Protein AF-A0A2S4VKV4-F1 (afdb_monomer_lite)

Foldseek 3Di:
DVLVVLVVVVVPDDDDDDPVLVVDLCNQLVVLVVCCVSRVPVSVVSNCVSVPPPCPVVVVVVVVVVVVVVPPD

Organism: NCBI:txid27350

Structure (mmCIF, N/CA/C/O backbone):
data_AF-A0A2S4VKV4-F1
#
_entry.id   AF-A0A2S4VKV4-F1
#
loop_
_atom_site.group_PDB
_atom_site.id
_atom_site.type_symbol
_atom_site.label_atom_id
_atom_site.label_alt_id
_atom_site.label_comp_id
_atom_site.label_asym_id
_atom_site.label_entity_id
_atom_site.label_seq_id
_atom_site.pdbx_PDB_ins_code
_atom_site.Cartn_x
_atom_site.Cartn_y
_atom_site.Cartn_z
_atom_site.occupancy
_atom_site.B_iso_or_equiv
_atom_site.auth_seq_id
_atom_site.auth_comp_id
_atom_site.auth_asym_id
_atom_site.auth_atom_id
_atom_site.pdbx_PDB_model_num
ATOM 1 N N . MET A 1 1 ? -13.941 9.207 9.945 1.00 53.97 1 MET A N 1
ATOM 2 C CA . MET A 1 1 ? -13.250 8.828 11.197 1.00 53.97 1 MET A CA 1
ATOM 3 C C . MET A 1 1 ? -12.280 7.680 10.939 1.00 53.97 1 MET A C 1
ATOM 5 O O . MET A 1 1 ? -11.095 7.946 10.973 1.00 53.97 1 MET A O 1
ATOM 9 N N . ALA A 1 2 ? -12.731 6.496 10.504 1.00 62.41 2 ALA A N 1
ATOM 10 C CA . ALA A 1 2 ? -11.845 5.338 10.286 1.00 62.41 2 ALA A CA 1
ATOM 11 C C . ALA A 1 2 ? -10.648 5.556 9.325 1.00 62.41 2 ALA A C 1
ATOM 13 O O . ALA A 1 2 ? -9.551 5.090 9.611 1.00 62.41 2 ALA A O 1
ATOM 14 N N . GLN A 1 3 ? -10.819 6.289 8.215 1.00 64.25 3 GLN A N 1
ATOM 15 C CA . GLN A 1 3 ? -9.711 6.565 7.279 1.00 64.25 3 GLN A CA 1
ATOM 16 C C . GLN A 1 3 ? -8.638 7.494 7.872 1.00 64.25 3 GLN A C 1
ATOM 18 O O . GLN A 1 3 ? -7.453 7.321 7.606 1.00 64.25 3 GLN A O 1
ATOM 23 N N . ASP A 1 4 ? -9.042 8.464 8.694 1.00 75.12 4 ASP A N 1
ATOM 24 C CA . ASP A 1 4 ? -8.125 9.374 9.390 1.00 75.12 4 ASP A CA 1
ATOM 25 C C . ASP A 1 4 ? -7.260 8.617 10.405 1.00 75.12 4 ASP A C 1
ATOM 27 O O . ASP A 1 4 ? -6.073 8.902 10.563 1.00 75.12 4 ASP A O 1
ATOM 31 N N . ASP A 1 5 ? -7.851 7.624 11.071 1.00 82.06 5 ASP A N 1
ATOM 32 C CA . ASP A 1 5 ? -7.164 6.772 12.041 1.00 82.06 5 ASP A CA 1
ATOM 33 C C . ASP A 1 5 ? -6.151 5.846 11.349 1.00 82.06 5 ASP A C 1
ATOM 35 O O . ASP A 1 5 ? -5.027 5.680 11.827 1.00 82.06 5 ASP A O 1
ATOM 39 N N . GLU A 1 6 ? -6.505 5.323 10.172 1.00 83.69 6 GLU A N 1
ATOM 40 C CA . GLU A 1 6 ? -5.635 4.507 9.320 1.00 83.69 6 GLU A CA 1
ATOM 41 C C . GLU A 1 6 ? -4.411 5.301 8.823 1.00 83.69 6 GLU A C 1
ATOM 43 O O . GLU A 1 6 ? -3.274 4.832 8.920 1.00 83.69 6 GLU A O 1
ATOM 48 N N . ILE A 1 7 ? -4.623 6.542 8.366 1.00 84.19 7 ILE A N 1
ATOM 49 C CA . ILE A 1 7 ? -3.552 7.445 7.912 1.00 84.19 7 ILE A CA 1
ATOM 50 C C . ILE A 1 7 ? -2.620 7.809 9.071 1.00 84.19 7 ILE A C 1
ATOM 52 O O . ILE A 1 7 ? -1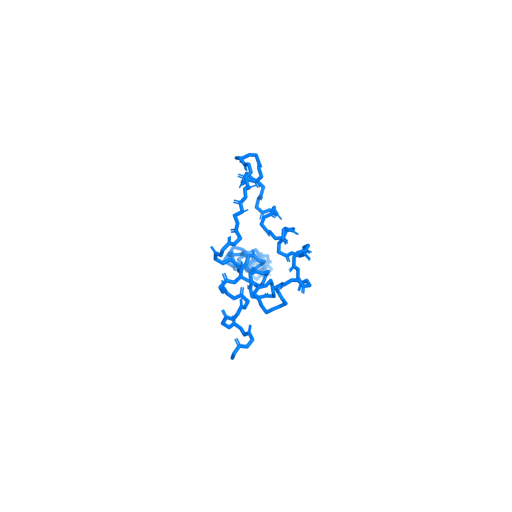.399 7.745 8.924 1.00 84.19 7 ILE A O 1
ATOM 56 N N . LYS A 1 8 ? -3.163 8.151 10.245 1.00 87.06 8 LYS A N 1
ATOM 57 C CA . LYS A 1 8 ? -2.353 8.451 11.439 1.00 87.06 8 LYS A CA 1
ATOM 58 C C . LYS A 1 8 ? -1.541 7.239 11.891 1.00 87.06 8 LYS A C 1
ATOM 60 O O . LYS A 1 8 ? -0.379 7.394 12.266 1.00 87.06 8 LYS A O 1
ATOM 65 N N . ALA A 1 9 ? -2.124 6.042 11.830 1.00 86.00 9 ALA A N 1
ATOM 66 C CA . ALA A 1 9 ? -1.431 4.799 12.146 1.00 86.00 9 ALA A CA 1
ATOM 67 C C . ALA A 1 9 ? -0.291 4.508 11.158 1.00 86.00 9 ALA A C 1
ATOM 69 O O . ALA A 1 9 ? 0.781 4.083 11.583 1.00 86.00 9 ALA A O 1
ATOM 70 N N . TYR A 1 10 ? -0.490 4.778 9.866 1.00 84.69 10 TYR A N 1
ATOM 71 C CA . TYR A 1 10 ? 0.559 4.653 8.855 1.00 84.69 10 TYR A CA 1
ATOM 72 C C . TYR A 1 10 ? 1.684 5.679 9.053 1.00 84.69 10 TYR A C 1
ATOM 74 O O . TYR A 1 10 ? 2.851 5.309 9.050 1.00 84.69 10 TYR A O 1
ATOM 82 N N .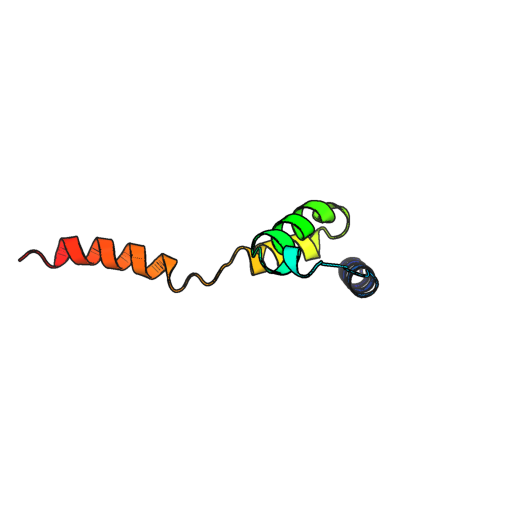 LEU A 1 11 ? 1.356 6.952 9.300 1.00 85.62 11 LEU A N 1
ATOM 83 C CA . LEU A 1 11 ? 2.354 8.010 9.521 1.00 85.62 11 LEU A CA 1
ATOM 84 C C . LEU A 1 11 ? 3.203 7.784 10.777 1.00 85.62 11 LEU A C 1
ATOM 86 O O . LEU A 1 11 ? 4.346 8.228 10.842 1.00 85.62 11 LEU A O 1
ATOM 90 N N . LYS A 1 12 ? 2.646 7.102 11.782 1.00 87.12 12 LYS A N 1
ATOM 91 C CA . LYS A 1 12 ? 3.372 6.708 12.992 1.00 87.12 12 LYS A CA 1
ATOM 92 C C . LYS A 1 12 ? 4.194 5.429 12.798 1.00 87.12 12 LYS A C 1
ATOM 94 O O . LYS A 1 12 ? 5.108 5.176 13.582 1.00 87.12 12 LYS A O 1
ATOM 99 N N . ALA A 1 13 ? 3.872 4.609 11.798 1.00 83.19 13 ALA A N 1
ATOM 100 C CA . ALA A 1 13 ? 4.607 3.388 11.521 1.00 83.19 13 ALA A CA 1
ATOM 101 C C . ALA A 1 13 ? 5.997 3.731 10.972 1.00 83.19 13 ALA A C 1
ATOM 103 O O . ALA A 1 13 ? 6.145 4.417 9.963 1.00 83.19 13 ALA A O 1
ATOM 104 N N . VAL A 1 14 ? 7.036 3.233 11.639 1.00 75.38 14 VAL A N 1
ATOM 105 C CA . VAL A 1 14 ? 8.412 3.366 11.160 1.00 75.38 14 VAL A CA 1
ATOM 106 C C . VAL A 1 14 ? 8.654 2.269 10.126 1.00 75.38 14 VAL A C 1
ATOM 108 O O . VAL A 1 14 ? 8.809 1.097 10.471 1.00 75.38 14 VAL A O 1
ATOM 111 N N . LEU A 1 15 ? 8.637 2.644 8.848 1.00 76.44 15 LEU A N 1
ATOM 112 C CA . LEU A 1 15 ? 8.897 1.733 7.738 1.00 76.44 15 LEU A CA 1
ATOM 113 C C . LEU A 1 15 ? 10.390 1.707 7.426 1.00 76.44 15 LEU A C 1
ATOM 115 O O . LEU A 1 15 ? 10.919 2.602 6.771 1.00 76.44 15 LEU A O 1
ATOM 119 N N . ASN A 1 16 ? 11.062 0.655 7.880 1.00 73.00 16 ASN A N 1
ATOM 120 C CA . ASN A 1 16 ? 12.468 0.428 7.573 1.00 73.00 16 ASN A CA 1
ATOM 121 C C . ASN A 1 16 ? 12.579 -0.439 6.318 1.00 73.00 16 ASN A C 1
ATOM 123 O O . ASN A 1 16 ? 12.672 -1.662 6.409 1.00 73.00 16 ASN A O 1
ATOM 127 N N . PHE A 1 17 ? 12.552 0.194 5.146 1.00 73.50 17 PHE A N 1
ATOM 128 C CA . PHE A 1 17 ? 12.990 -0.456 3.912 1.00 73.50 17 PHE A CA 1
ATOM 129 C C . PHE A 1 17 ? 14.516 -0.418 3.856 1.00 73.50 17 PHE A C 1
ATOM 131 O O . PHE A 1 17 ? 15.113 0.636 4.083 1.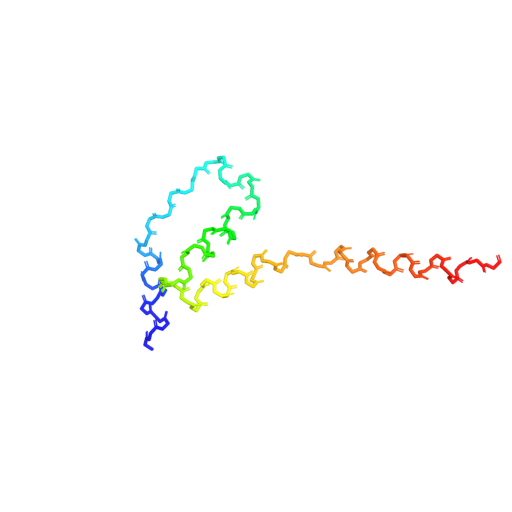00 73.50 17 PHE A O 1
ATOM 138 N N . LYS A 1 18 ? 15.159 -1.548 3.560 1.00 76.00 18 LYS A N 1
ATOM 139 C CA . LYS A 1 18 ? 16.595 -1.546 3.270 1.00 76.00 18 LYS A CA 1
ATOM 140 C C . LYS A 1 18 ? 16.833 -0.996 1.860 1.00 76.00 18 LYS A C 1
ATOM 142 O O . LYS A 1 18 ? 15.951 -1.050 1.007 1.00 76.00 18 LYS A O 1
ATOM 147 N N . GLU A 1 19 ? 18.035 -0.504 1.574 1.00 68.06 19 GLU A N 1
ATOM 148 C CA . GLU A 1 19 ? 18.389 -0.029 0.223 1.00 68.06 19 GLU A CA 1
ATOM 149 C C . GLU A 1 19 ? 18.199 -1.112 -0.856 1.00 68.06 19 GLU A C 1
ATOM 151 O O . GLU A 1 19 ? 17.740 -0.820 -1.958 1.00 68.06 19 GLU A O 1
ATOM 156 N N . GLU A 1 20 ? 18.462 -2.377 -0.513 1.00 68.44 20 GLU A N 1
ATOM 157 C CA . GLU A 1 20 ? 18.198 -3.546 -1.369 1.00 68.44 20 GLU A CA 1
ATOM 158 C C . GLU A 1 20 ? 16.701 -3.731 -1.687 1.00 68.44 20 GLU A C 1
ATOM 160 O O . GLU A 1 20 ? 16.338 -4.100 -2.805 1.00 68.44 20 GLU A O 1
ATOM 165 N N . ASP A 1 21 ? 15.819 -3.402 -0.740 1.00 66.88 21 ASP A N 1
ATOM 166 C CA . ASP A 1 21 ? 14.369 -3.516 -0.897 1.00 66.88 21 ASP A CA 1
ATOM 167 C C . ASP A 1 21 ? 13.830 -2.463 -1.872 1.00 66.88 21 ASP A C 1
ATOM 169 O O . ASP A 1 21 ? 12.890 -2.736 -2.622 1.00 66.88 21 ASP A O 1
ATOM 173 N N . LEU A 1 22 ? 14.453 -1.279 -1.906 1.00 66.56 22 LEU A N 1
ATOM 174 C CA . LEU A 1 22 ? 14.075 -0.166 -2.782 1.00 66.56 22 LEU A CA 1
ATOM 175 C C . LEU A 1 22 ? 14.476 -0.387 -4.248 1.00 66.56 22 LEU A C 1
ATOM 177 O O . LEU A 1 22 ? 13.842 0.176 -5.142 1.00 66.56 22 LEU A O 1
ATOM 181 N N . GLN A 1 23 ? 15.478 -1.233 -4.515 1.00 68.94 23 GLN A N 1
ATOM 182 C CA . GLN A 1 23 ? 15.894 -1.580 -5.883 1.00 68.94 23 GLN A CA 1
ATOM 183 C C . GLN A 1 23 ? 14.817 -2.374 -6.634 1.00 68.94 23 GLN A C 1
ATOM 185 O O . GLN A 1 23 ? 14.683 -2.295 -7.859 1.00 68.94 23 GLN A O 1
ATOM 190 N N . HIS A 1 24 ? 13.997 -3.127 -5.903 1.00 72.00 24 HIS A N 1
ATOM 191 C CA . HIS A 1 24 ? 12.926 -3.920 -6.478 1.00 72.00 24 HIS A CA 1
ATOM 192 C C . HIS A 1 24 ? 11.609 -3.140 -6.449 1.00 72.00 24 HIS A C 1
ATOM 194 O O . HIS A 1 24 ? 10.932 -3.048 -5.429 1.00 72.00 24 HIS A O 1
ATOM 200 N N . LYS A 1 25 ? 11.161 -2.669 -7.622 1.00 70.69 25 LYS A N 1
ATOM 201 C CA . LYS A 1 25 ? 9.858 -1.987 -7.802 1.00 70.69 25 LYS A CA 1
ATOM 202 C C . LYS A 1 25 ? 8.656 -2.778 -7.261 1.00 70.69 25 LYS A C 1
ATOM 204 O O . LYS A 1 25 ? 7.605 -2.207 -6.996 1.00 70.69 25 LYS A O 1
ATOM 209 N N . THR A 1 26 ? 8.800 -4.091 -7.086 1.00 75.94 26 THR A N 1
ATOM 210 C CA . THR A 1 26 ? 7.765 -4.963 -6.518 1.00 75.94 26 THR A CA 1
ATOM 211 C C . THR A 1 26 ? 7.703 -4.945 -4.990 1.00 75.94 26 THR A C 1
ATOM 213 O O . THR A 1 26 ? 6.701 -5.384 -4.432 1.00 75.94 26 THR A O 1
ATOM 216 N N . THR A 1 27 ? 8.751 -4.495 -4.298 1.00 79.25 27 THR A N 1
ATOM 217 C CA . THR A 1 27 ? 8.845 -4.563 -2.831 1.00 79.25 27 THR A CA 1
ATOM 218 C C . THR A 1 27 ? 7.819 -3.688 -2.122 1.00 79.25 27 THR A C 1
ATOM 220 O O . THR A 1 27 ? 7.135 -4.212 -1.240 1.00 79.25 27 THR A O 1
ATOM 223 N N . PRO A 1 28 ? 7.583 -2.427 -2.542 1.00 80.81 28 PRO A N 1
ATOM 224 C CA . PRO A 1 28 ? 6.512 -1.621 -1.960 1.00 80.81 28 PRO A CA 1
ATOM 225 C C . PRO A 1 28 ? 5.142 -2.284 -2.142 1.00 80.81 28 PRO A C 1
ATOM 227 O O . PRO A 1 28 ? 4.336 -2.334 -1.218 1.00 80.81 28 PRO A O 1
ATOM 230 N N . LEU A 1 29 ? 4.896 -2.875 -3.315 1.00 81.69 29 LEU A N 1
ATOM 231 C CA . LEU A 1 29 ? 3.624 -3.521 -3.643 1.00 81.69 29 LEU A CA 1
ATOM 232 C C . LEU A 1 29 ? 3.396 -4.804 -2.822 1.00 81.69 29 LEU A C 1
ATOM 234 O O . LEU A 1 29 ? 2.284 -5.059 -2.362 1.00 81.69 29 LEU A O 1
ATOM 238 N N . LYS A 1 30 ? 4.456 -5.583 -2.567 1.00 83.94 30 LYS A N 1
ATOM 239 C CA . LYS A 1 30 ? 4.415 -6.741 -1.658 1.00 83.94 30 LYS A CA 1
ATOM 240 C C . LYS A 1 30 ? 4.137 -6.323 -0.214 1.00 83.94 30 LYS A C 1
ATOM 242 O O . LYS A 1 30 ? 3.338 -6.976 0.453 1.00 83.94 30 LYS A O 1
ATOM 247 N N . TRP A 1 31 ? 4.753 -5.234 0.248 1.00 86.94 31 TRP A N 1
ATOM 248 C CA . TRP A 1 31 ? 4.544 -4.720 1.600 1.00 86.94 31 TRP A CA 1
ATOM 249 C C . TRP A 1 31 ? 3.095 -4.272 1.817 1.00 86.94 31 TRP A C 1
ATOM 251 O O . TRP A 1 31 ? 2.463 -4.694 2.786 1.00 86.94 31 TRP A O 1
ATOM 261 N N . TRP A 1 32 ? 2.528 -3.504 0.880 1.00 87.88 32 TRP A N 1
ATOM 262 C CA . TRP A 1 32 ? 1.125 -3.082 0.955 1.00 87.88 32 TRP A CA 1
ATOM 263 C C . TRP A 1 32 ? 0.159 -4.264 0.945 1.00 87.88 32 TRP A C 1
ATOM 265 O O . TRP A 1 32 ? -0.796 -4.280 1.718 1.00 87.88 32 TRP A O 1
ATOM 275 N N . LYS A 1 33 ? 0.447 -5.298 0.149 1.00 85.06 33 LYS A N 1
ATOM 276 C CA . LYS A 1 33 ? -0.360 -6.522 0.114 1.00 85.06 33 LYS A CA 1
ATOM 277 C C . LYS A 1 33 ? -0.317 -7.295 1.437 1.00 85.06 33 LYS A C 1
ATOM 279 O O . LYS A 1 33 ? -1.339 -7.816 1.870 1.00 85.06 33 LYS A O 1
ATOM 284 N N . ALA A 1 34 ? 0.839 -7.341 2.099 1.00 88.00 34 ALA A N 1
ATOM 285 C CA . ALA A 1 34 ? 0.978 -7.972 3.412 1.00 88.00 34 ALA A CA 1
ATOM 286 C C . ALA A 1 34 ? 0.259 -7.187 4.526 1.00 88.00 34 ALA A C 1
ATOM 288 O O . ALA A 1 34 ? -0.280 -7.788 5.451 1.00 88.00 34 ALA A O 1
ATOM 289 N N . ASN A 1 35 ? 0.202 -5.857 4.417 1.00 87.31 35 ASN A N 1
ATOM 290 C CA . ASN A 1 35 ? -0.398 -4.978 5.425 1.00 87.31 35 ASN A CA 1
ATOM 291 C C . ASN A 1 35 ? -1.853 -4.584 5.115 1.00 87.31 35 ASN A C 1
ATOM 293 O O . ASN A 1 35 ? -2.408 -3.710 5.776 1.00 87.31 35 ASN A O 1
ATOM 297 N N . GLN A 1 36 ? -2.499 -5.244 4.151 1.00 86.44 36 GLN A N 1
ATOM 298 C CA . GLN A 1 36 ? -3.867 -4.935 3.732 1.00 86.44 36 GLN A CA 1
ATOM 299 C C . GLN A 1 36 ? -4.906 -5.141 4.846 1.00 86.44 36 GLN A C 1
ATOM 301 O O . GLN A 1 36 ? -5.929 -4.469 4.854 1.00 86.44 36 GLN A O 1
ATOM 306 N N . GLN A 1 37 ? -4.659 -6.039 5.804 1.00 85.31 37 GLN A N 1
ATOM 307 C CA . GLN A 1 37 ? -5.555 -6.205 6.956 1.00 85.31 37 GLN A CA 1
ATOM 308 C C . GLN A 1 37 ? -5.454 -5.035 7.945 1.00 85.31 37 GLN A C 1
ATOM 310 O O . GLN A 1 37 ? -6.454 -4.651 8.542 1.00 85.31 37 GLN A O 1
ATOM 315 N N . THR A 1 38 ? -4.259 -4.458 8.095 1.00 86.12 38 THR A N 1
ATOM 316 C CA . THR A 1 38 ? -3.994 -3.316 8.984 1.00 86.12 38 THR A CA 1
ATOM 317 C C . THR A 1 38 ? -4.431 -2.000 8.348 1.00 86.12 38 THR A C 1
ATOM 319 O O . THR A 1 38 ? -4.932 -1.115 9.036 1.00 86.12 38 THR A O 1
ATOM 322 N N . TYR A 1 39 ? -4.252 -1.888 7.031 1.00 87.88 39 TYR A N 1
ATOM 323 C CA . TYR A 1 39 ? -4.564 -0.697 6.254 1.00 87.88 39 TYR A CA 1
ATOM 324 C C . TYR A 1 39 ? -5.436 -1.052 5.035 1.00 87.88 39 TYR A C 1
ATOM 326 O O . TYR A 1 39 ? -4.952 -1.036 3.901 1.00 87.88 39 TYR A O 1
ATOM 334 N N . PRO A 1 40 ? -6.715 -1.419 5.222 1.00 86.19 40 PRO A N 1
ATOM 335 C CA . PRO A 1 40 ? -7.565 -1.895 4.131 1.00 86.19 40 PRO A CA 1
ATOM 336 C C . PRO A 1 40 ? -7.807 -0.841 3.046 1.00 86.19 40 PRO A C 1
ATOM 338 O O . PRO A 1 40 ? -7.801 -1.166 1.852 1.00 86.19 40 PRO A O 1
ATOM 341 N N . THR A 1 41 ? -7.983 0.424 3.427 1.00 87.62 41 THR A N 1
ATOM 342 C CA . THR A 1 41 ? -8.262 1.501 2.472 1.00 87.62 41 THR A CA 1
ATOM 343 C C . THR A 1 41 ? -6.977 1.974 1.803 1.00 87.62 41 THR A C 1
ATOM 345 O O . THR A 1 41 ? -6.911 2.121 0.580 1.00 87.62 41 THR A O 1
ATOM 348 N N . LEU A 1 42 ? -5.934 2.180 2.605 1.00 87.00 42 LEU A N 1
ATOM 349 C CA . LEU A 1 42 ? -4.663 2.738 2.175 1.00 87.00 42 LEU A CA 1
ATOM 350 C C . LEU A 1 42 ? -3.869 1.724 1.350 1.00 87.00 42 LEU A C 1
ATOM 352 O O . LEU A 1 42 ? -3.308 2.102 0.327 1.00 87.00 42 LEU A O 1
ATOM 356 N N . ALA A 1 43 ? -3.887 0.436 1.713 1.00 87.38 43 ALA A N 1
ATOM 357 C CA . ALA A 1 43 ? -3.252 -0.610 0.914 1.00 87.38 43 ALA A CA 1
ATOM 358 C C . ALA A 1 43 ? -3.926 -0.781 -0.446 1.00 87.38 43 ALA A C 1
ATOM 360 O O . ALA A 1 43 ? -3.230 -0.968 -1.441 1.00 87.38 43 ALA A O 1
ATOM 361 N N . THR A 1 44 ? -5.256 -0.673 -0.517 1.00 86.50 44 THR A N 1
ATOM 362 C CA . THR A 1 44 ? -5.986 -0.738 -1.792 1.00 86.50 44 THR A CA 1
ATOM 363 C C . THR A 1 44 ? -5.594 0.430 -2.697 1.00 86.50 44 THR A C 1
ATOM 365 O O . THR A 1 44 ? -5.253 0.220 -3.862 1.00 86.50 44 THR A O 1
ATOM 368 N N . LEU A 1 45 ? -5.561 1.649 -2.150 1.00 86.75 45 LEU A N 1
ATOM 369 C CA . LEU A 1 45 ? -5.159 2.847 -2.887 1.00 86.75 45 LEU A CA 1
ATOM 370 C C . LEU A 1 45 ? -3.687 2.786 -3.320 1.00 86.75 45 LEU A C 1
ATOM 372 O O . LEU A 1 45 ? -3.367 3.067 -4.473 1.00 86.75 45 LEU A O 1
ATOM 376 N N . ALA A 1 46 ? -2.792 2.380 -2.419 1.00 86.31 46 ALA A N 1
ATOM 377 C CA . ALA A 1 46 ? -1.369 2.268 -2.698 1.00 86.31 46 ALA A CA 1
ATOM 378 C C . ALA A 1 46 ? -1.075 1.175 -3.732 1.00 86.31 46 ALA A C 1
ATOM 380 O O . ALA A 1 46 ? -0.289 1.406 -4.645 1.00 86.31 46 ALA A O 1
ATOM 381 N N . CYS A 1 47 ? -1.737 0.015 -3.656 1.00 84.94 47 CYS A N 1
ATOM 382 C CA . CYS A 1 47 ? -1.624 -1.028 -4.676 1.00 84.94 47 CYS A CA 1
ATOM 383 C C . CYS A 1 47 ? -2.155 -0.558 -6.033 1.00 84.94 47 CYS A C 1
ATOM 385 O O . CYS A 1 47 ? -1.531 -0.851 -7.049 1.00 84.94 47 CYS A O 1
ATOM 387 N N . ALA A 1 48 ? -3.265 0.186 -6.065 1.00 84.38 48 ALA A N 1
ATOM 388 C CA . ALA A 1 48 ? -3.792 0.759 -7.301 1.00 84.38 48 ALA A CA 1
ATOM 389 C C . ALA A 1 48 ? -2.816 1.778 -7.906 1.00 84.38 48 ALA A C 1
ATOM 391 O O . ALA A 1 48 ? -2.5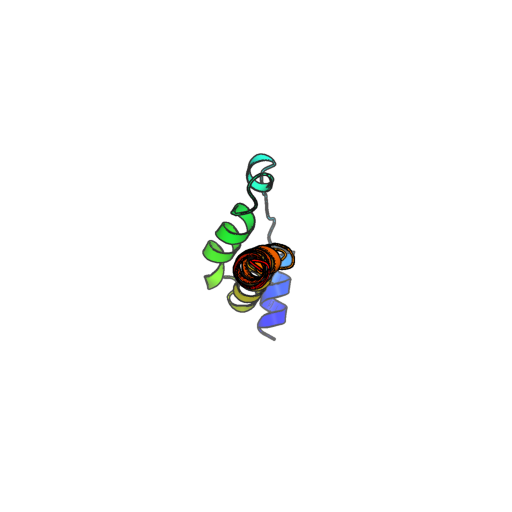30 1.717 -9.096 1.00 84.38 48 ALA A O 1
ATOM 392 N N . TYR A 1 49 ? -2.243 2.660 -7.087 1.00 82.75 49 TYR A N 1
ATOM 393 C CA . TYR A 1 49 ? -1.287 3.672 -7.533 1.00 82.75 49 TYR A CA 1
ATOM 394 C C . TYR A 1 49 ? 0.052 3.068 -7.990 1.00 82.75 49 TYR A C 1
ATOM 396 O O . TYR A 1 49 ? 0.570 3.421 -9.047 1.00 82.75 49 TYR A O 1
ATOM 404 N N . LEU A 1 50 ? 0.603 2.124 -7.222 1.00 79.06 50 LEU A N 1
ATOM 405 C CA . LEU A 1 50 ? 1.876 1.459 -7.521 1.00 79.06 50 LEU A CA 1
ATOM 406 C C . LEU A 1 50 ? 1.751 0.439 -8.661 1.00 79.06 50 LEU A C 1
ATOM 408 O O . LEU A 1 50 ? 2.682 0.277 -9.447 1.00 79.06 50 LEU A O 1
ATOM 412 N N . GLY A 1 51 ? 0.614 -0.256 -8.745 1.00 70.44 51 GLY A N 1
ATOM 413 C CA . GLY A 1 51 ? 0.297 -1.209 -9.809 1.00 70.44 51 GLY A CA 1
ATOM 414 C C . GLY A 1 51 ? -0.096 -0.533 -11.121 1.00 70.44 51 GLY A C 1
ATOM 415 O O . GLY A 1 51 ? 0.072 -1.122 -12.186 1.00 70.44 51 GLY A O 1
ATOM 416 N N . ALA A 1 52 ? -0.530 0.729 -11.078 1.00 66.75 52 ALA A N 1
ATOM 417 C CA . ALA A 1 52 ? -0.780 1.554 -12.257 1.00 66.75 52 ALA A CA 1
ATOM 418 C C . ALA A 1 52 ? 0.512 2.055 -12.929 1.00 66.75 52 ALA A C 1
ATOM 420 O O . ALA A 1 52 ? 0.512 3.142 -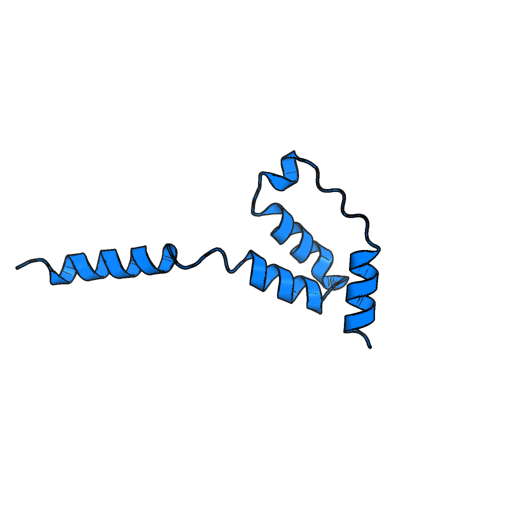13.505 1.00 66.75 52 ALA A O 1
ATOM 421 N N . THR A 1 53 ? 1.608 1.280 -12.878 1.00 54.34 53 THR A N 1
ATOM 422 C CA . THR A 1 53 ? 2.867 1.537 -13.595 1.00 54.34 53 THR A CA 1
ATOM 423 C C . THR A 1 53 ? 2.608 2.183 -14.954 1.00 54.34 53 THR A C 1
ATOM 425 O O . THR A 1 53 ? 2.166 1.506 -15.876 1.00 54.34 53 THR A O 1
ATOM 428 N N . VAL A 1 54 ? 2.873 3.494 -15.038 1.00 55.72 54 VAL A N 1
ATOM 429 C CA . VAL A 1 54 ? 3.221 4.302 -16.222 1.00 55.72 54 VAL A CA 1
ATOM 430 C C . VAL A 1 54 ? 2.771 3.662 -17.547 1.00 55.72 54 VAL A C 1
ATOM 432 O O . VAL A 1 54 ? 3.571 3.278 -18.399 1.00 55.72 54 VAL A O 1
ATOM 435 N N . SER A 1 55 ? 1.459 3.523 -17.736 1.00 48.72 55 SER A N 1
ATOM 436 C CA . SER A 1 55 ? 0.864 2.859 -18.905 1.00 48.72 55 SER A CA 1
ATOM 437 C C . SER A 1 55 ? 0.923 3.714 -20.187 1.00 48.72 55 SER A C 1
ATOM 439 O O . SER A 1 55 ? 0.137 3.513 -21.110 1.00 48.72 55 SER A O 1
ATOM 441 N N . SER A 1 56 ? 1.851 4.667 -20.306 1.00 48.66 56 SER A N 1
ATOM 442 C CA . SER A 1 56 ? 2.064 5.352 -21.589 1.00 48.66 56 SER A CA 1
ATOM 443 C C . SER A 1 56 ? 2.857 4.491 -22.584 1.00 48.66 56 SER A C 1
ATOM 445 O O . SER A 1 56 ? 2.715 4.674 -23.792 1.00 48.66 56 SER A O 1
ATOM 447 N N . CYS A 1 57 ? 3.655 3.525 -22.107 1.00 49.84 57 CYS A N 1
ATOM 448 C CA . CYS A 1 57 ? 4.469 2.659 -22.970 1.00 49.84 57 CYS A CA 1
ATOM 449 C C . CYS A 1 57 ? 3.762 1.341 -23.340 1.00 49.84 57 CYS A C 1
ATOM 451 O O . CYS A 1 57 ? 3.807 0.926 -24.495 1.00 49.84 57 CYS A O 1
ATOM 453 N N . ALA A 1 58 ? 3.023 0.729 -22.405 1.00 46.62 58 ALA A N 1
ATOM 454 C CA . ALA A 1 58 ? 2.282 -0.514 -22.660 1.00 46.62 58 ALA A CA 1
ATOM 455 C C . ALA A 1 58 ? 1.187 -0.344 -23.733 1.00 46.62 58 ALA A C 1
ATOM 457 O O . ALA A 1 58 ? 0.995 -1.216 -24.577 1.00 46.62 58 ALA A O 1
ATOM 458 N N . VAL A 1 59 ? 0.525 0.818 -23.763 1.00 49.78 59 VAL A N 1
ATOM 459 C CA . VAL A 1 59 ? -0.473 1.150 -24.793 1.00 49.78 59 VAL A CA 1
ATOM 460 C C . VAL A 1 59 ? 0.181 1.329 -26.170 1.00 49.78 59 VAL A C 1
ATOM 462 O O . VAL A 1 59 ? -0.381 0.900 -27.173 1.00 49.78 59 VAL A O 1
ATOM 465 N N . LYS A 1 60 ? 1.400 1.884 -26.245 1.00 49.44 60 LYS A N 1
ATOM 466 C CA . LYS A 1 60 ? 2.106 2.081 -27.524 1.00 49.44 60 LYS A CA 1
ATOM 467 C C . LYS A 1 60 ? 2.507 0.771 -28.201 1.00 49.44 60 LYS A C 1
ATOM 469 O O . LYS A 1 60 ? 2.487 0.715 -29.425 1.00 49.44 60 LYS A O 1
ATOM 474 N N . GLN A 1 61 ? 2.794 -0.288 -27.446 1.00 49.78 61 GLN A N 1
ATOM 475 C CA . GLN A 1 61 ? 3.130 -1.584 -28.042 1.00 49.78 61 GLN A CA 1
ATOM 476 C C . GLN A 1 61 ? 1.928 -2.239 -28.740 1.00 49.78 61 GLN A C 1
ATOM 478 O O . GLN A 1 61 ? 2.093 -2.838 -29.802 1.00 49.78 61 GLN A O 1
ATOM 483 N N . LEU A 1 62 ? 0.716 -2.063 -28.201 1.00 49.09 62 LEU A N 1
ATOM 484 C CA . LEU A 1 62 ? -0.509 -2.568 -28.829 1.00 49.09 62 LEU A CA 1
ATOM 485 C C . LEU A 1 62 ? -0.841 -1.809 -30.128 1.00 49.09 62 LEU A C 1
ATOM 487 O O . LEU A 1 62 ? -1.239 -2.415 -31.119 1.00 49.09 62 LEU A O 1
ATOM 491 N N . PHE A 1 63 ? -0.631 -0.488 -30.144 1.00 53.00 63 PHE A N 1
ATOM 492 C CA . PHE A 1 63 ? -0.886 0.333 -31.332 1.00 53.00 63 PHE A CA 1
ATOM 493 C C . PHE A 1 63 ? 0.172 0.162 -32.431 1.00 53.00 63 PHE A C 1
ATOM 495 O O . PHE A 1 63 ? -0.191 0.160 -33.604 1.00 53.00 63 PHE A O 1
ATOM 502 N N . SER A 1 64 ? 1.447 -0.049 -32.086 1.00 53.06 64 SER A N 1
ATOM 503 C CA . SER A 1 64 ? 2.493 -0.333 -33.080 1.00 53.06 64 SER A CA 1
ATOM 504 C C . SER A 1 64 ? 2.292 -1.678 -33.788 1.00 53.06 64 SER A C 1
ATOM 506 O O . SER A 1 64 ? 2.490 -1.764 -34.997 1.00 53.06 64 SER A O 1
ATOM 508 N N . ALA A 1 65 ? 1.831 -2.711 -33.075 1.00 55.19 65 ALA A N 1
ATOM 509 C CA . ALA A 1 65 ? 1.531 -4.009 -33.686 1.00 55.19 65 ALA A CA 1
ATOM 510 C C . ALA A 1 65 ? 0.320 -3.951 -34.638 1.00 55.19 65 ALA A C 1
ATOM 512 O O . ALA A 1 65 ? 0.295 -4.642 -35.652 1.00 55.19 65 ALA A O 1
ATOM 513 N N . ALA A 1 66 ? -0.672 -3.103 -34.347 1.00 57.34 66 ALA A N 1
ATOM 514 C CA . ALA A 1 66 ? -1.820 -2.900 -35.229 1.00 57.34 66 ALA A CA 1
ATOM 515 C C . ALA A 1 66 ? -1.487 -2.034 -36.459 1.00 57.34 66 ALA A C 1
ATOM 517 O O . ALA A 1 66 ? -2.045 -2.262 -37.533 1.00 57.34 66 ALA A O 1
ATOM 518 N N . SER A 1 67 ? -0.572 -1.061 -36.339 1.00 56.44 67 SER A N 1
ATOM 519 C CA . SER A 1 67 ? -0.156 -0.235 -37.483 1.00 56.44 67 SER A CA 1
ATOM 520 C C . SER A 1 67 ? 0.613 -1.018 -38.549 1.00 56.44 67 SER A C 1
ATOM 522 O O . SER A 1 67 ? 0.476 -0.707 -39.731 1.00 56.44 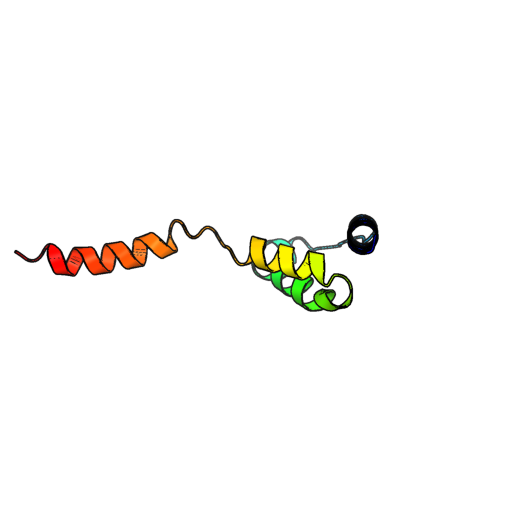67 SER A O 1
ATOM 524 N N . ASP A 1 68 ? 1.358 -2.058 -38.162 1.00 56.41 68 ASP A N 1
ATOM 525 C CA . ASP A 1 68 ? 2.093 -2.920 -39.101 1.00 56.41 68 ASP A CA 1
ATOM 526 C C . ASP A 1 68 ? 1.147 -3.660 -40.070 1.00 56.41 68 ASP A C 1
ATOM 528 O O . ASP A 1 68 ? 1.448 -3.833 -41.248 1.00 56.41 68 ASP A O 1
ATOM 532 N N . VAL A 1 69 ? -0.067 -3.996 -39.617 1.00 60.84 69 VAL A N 1
ATOM 533 C CA . VAL A 1 69 ? -1.086 -4.683 -40.434 1.00 60.84 69 VAL A CA 1
ATOM 534 C C . VAL A 1 69 ? -1.724 -3.755 -41.479 1.00 60.84 69 VAL A C 1
ATOM 536 O O . VAL A 1 69 ? -2.203 -4.223 -42.507 1.00 60.84 69 VAL A O 1
ATOM 539 N N . CYS A 1 70 ? -1.717 -2.436 -41.256 1.00 57.41 70 CYS A N 1
ATOM 540 C CA . CYS A 1 70 ? -2.348 -1.457 -42.152 1.00 57.41 70 CYS A CA 1
ATOM 541 C C . CYS A 1 70 ? -1.357 -0.790 -43.126 1.00 57.41 70 CYS A C 1
ATOM 543 O O . CYS A 1 70 ? -1.773 -0.185 -44.113 1.00 57.41 70 CYS A O 1
ATOM 545 N N . SER A 1 71 ? -0.048 -0.898 -42.873 1.00 58.78 71 SER A N 1
ATOM 546 C CA . SER A 1 71 ? 0.980 -0.275 -43.718 1.00 58.78 71 SER A CA 1
ATOM 547 C C . SER A 1 71 ? 1.551 -1.198 -44.801 1.00 58.78 71 SER A C 1
ATOM 549 O O . SER A 1 71 ? 2.399 -0.757 -45.577 1.00 58.78 71 SER A O 1
ATOM 551 N N . SER A 1 72 ? 1.084 -2.449 -44.893 1.00 60.34 72 SER A N 1
ATOM 552 C CA . SER A 1 72 ? 1.364 -3.319 -46.038 1.00 60.34 72 SER A CA 1
ATOM 553 C C . SER A 1 72 ? 0.459 -2.918 -47.209 1.00 60.34 72 SER A C 1
ATOM 555 O O . SER A 1 72 ? -0.673 -3.383 -47.337 1.00 60.34 72 SER A O 1
ATOM 557 N N . ARG A 1 73 ? 0.953 -1.986 -48.028 1.00 52.62 73 ARG A N 1
ATOM 558 C CA . ARG A 1 73 ? 0.461 -1.704 -49.380 1.00 52.62 73 ARG A CA 1
ATOM 559 C C . ARG A 1 73 ? 1.499 -2.166 -50.392 1.00 52.62 73 ARG A C 1
ATOM 561 O O . ARG A 1 73 ? 2.702 -1.988 -50.103 1.00 52.62 73 ARG A O 1
#

Radius of gyration: 18.81 Å; chains: 1; bounding box: 32×17×62 Å

InterPro domains:
  IPR008906 HAT, C-terminal dimerisation domain [PF05699] (9-71)
  IPR012337 Ribonuclease H-like superfamily [SSF53098] (4-71)

Secondary structure (DSSP, 8-state):
-HHHHHHHHHHHS-----HHHHH-TTHHHHHHHHTTTT-HHHHHHHHHHHHSTTTHHHHHHHHHHHHHHHS--

pLDDT: mean 72.02, std 13.9, range [46.62, 88.0]

Sequence (73 aa):
MAQDDEIKAYLKAVLNFKEEDLQHKTTPLKWWKANQQTYPTLATLACAYLGATVSSCAVKQLFSAASDVCSSR